Protein AF-A0A7Y2E8E2-F1 (afdb_monomer)

Organism: Eiseniibacteriota bacterium (NCBI:txid2212470)

Nearest PDB structures (foldseek):
  7zme-assembly1_6  TM=4.708E-01  e=1.015E+00  Thermochaetoides thermophila DSM 1495
  8e9g-assembly1_J  TM=5.227E-01  e=4.703E+00  Mycolicibacterium smegmatis MC2 155
  8e9i-assembly1_K  TM=4.865E-01  e=7.683E+00  Mycolicibacterium smegmatis MC2 155

Secondary structure (DSSP, 8-state):
-TTHHHHHHHHHHHHHHHHHHHH-BHHHHHHHHHHHHHHHHHHHHHTTSS---TTHHHHHHHHHHHHHHHHHHHHHHHH-SB---

Mean predicted aligned error: 5.01 Å

Solvent-accessible surface area (backbone atoms only — not comparable to full-atom values): 4395 Å² total; per-residue (Å²): 115,42,60,61,56,21,52,53,24,38,51,51,10,49,50,26,51,65,41,28,82,74,68,44,28,37,31,29,65,52,37,11,59,49,29,38,53,51,13,51,54,41,33,37,43,48,70,66,76,39,85,66,60,99,57,29,69,60,50,54,50,49,50,50,54,54,46,51,55,46,33,55,48,54,48,25,72,76,69,38,61,52,64,88,125

Sequence (85 aa):
MAFVWPLFLTWMGTACLLNLRRCGRIHCYTSGPFFLIMAIISALHGFELVDLGPSGWSWISTITIVGGIALTWVPELALGRYRST

Radius of gyration: 13.97 Å; Cα contacts (8 Å, |Δi|>4): 94; chains: 1; bounding box: 34×16×41 Å

Structure (mmCIF, N/CA/C/O backbone):
data_AF-A0A7Y2E8E2-F1
#
_entry.id   AF-A0A7Y2E8E2-F1
#
loop_
_atom_site.group_PDB
_atom_site.id
_atom_site.type_symbol
_atom_site.label_atom_id
_atom_site.label_alt_id
_atom_site.label_comp_id
_atom_site.label_asym_id
_atom_site.label_entity_id
_atom_site.label_seq_id
_atom_site.pdbx_PDB_ins_code
_atom_site.Cartn_x
_atom_site.Cartn_y
_atom_site.Cartn_z
_atom_site.occupancy
_atom_site.B_iso_or_equiv
_atom_site.auth_seq_id
_atom_site.auth_comp_id
_atom_site.auth_asym_id
_atom_site.auth_atom_id
_atom_site.pdbx_PDB_model_num
ATOM 1 N N . MET A 1 1 ? 10.704 7.391 -11.259 1.00 60.59 1 MET A N 1
ATOM 2 C CA . MET A 1 1 ? 9.601 7.135 -10.297 1.00 60.59 1 MET A CA 1
ATOM 3 C C . MET A 1 1 ? 9.955 6.110 -9.212 1.00 60.59 1 MET A C 1
ATOM 5 O O . MET A 1 1 ? 9.179 5.972 -8.275 1.00 60.59 1 MET A O 1
ATOM 9 N N . ALA A 1 2 ? 11.117 5.443 -9.290 1.00 73.69 2 ALA A N 1
ATOM 10 C CA . ALA A 1 2 ? 11.473 4.295 -8.450 1.00 73.69 2 ALA A CA 1
ATOM 11 C C . ALA A 1 2 ? 11.475 4.539 -6.930 1.00 73.69 2 ALA A C 1
ATOM 13 O O . ALA A 1 2 ? 11.223 3.606 -6.186 1.00 73.69 2 ALA A O 1
ATOM 14 N N . PHE A 1 3 ? 11.715 5.766 -6.459 1.00 81.94 3 PHE A N 1
ATOM 15 C CA . PHE A 1 3 ? 11.785 6.056 -5.016 1.00 81.94 3 PHE A CA 1
ATOM 16 C C . PHE A 1 3 ? 10.516 6.696 -4.456 1.00 81.94 3 PHE A C 1
ATOM 18 O O . PHE A 1 3 ? 10.115 6.400 -3.336 1.00 81.94 3 PHE A O 1
ATOM 25 N N . VAL A 1 4 ? 9.866 7.556 -5.244 1.00 87.69 4 VAL A N 1
ATOM 26 C CA . VAL A 1 4 ? 8.713 8.355 -4.805 1.00 87.69 4 VAL A CA 1
ATOM 27 C C . VAL A 1 4 ? 7.565 7.444 -4.375 1.00 87.69 4 VAL A C 1
ATOM 29 O O . VAL A 1 4 ? 7.096 7.535 -3.244 1.00 87.69 4 VAL A O 1
ATOM 32 N N . TRP A 1 5 ? 7.154 6.527 -5.250 1.00 87.00 5 TRP A N 1
ATOM 33 C CA . TRP A 1 5 ? 6.040 5.620 -4.982 1.00 87.00 5 TRP A CA 1
ATOM 34 C C . TRP A 1 5 ? 6.295 4.710 -3.770 1.00 87.00 5 TRP A C 1
ATOM 36 O O . TRP A 1 5 ? 5.480 4.736 -2.845 1.00 87.00 5 TRP A O 1
ATOM 46 N N . PRO A 1 6 ? 7.423 3.977 -3.684 1.00 90.88 6 PRO A N 1
ATOM 47 C CA . PRO A 1 6 ? 7.697 3.137 -2.523 1.00 90.88 6 PRO A CA 1
ATOM 48 C C . PRO A 1 6 ? 7.794 3.919 -1.217 1.00 90.88 6 PRO A C 1
ATOM 50 O O . PRO A 1 6 ? 7.264 3.457 -0.210 1.00 90.88 6 PRO A O 1
ATOM 53 N N . LEU A 1 7 ? 8.412 5.106 -1.209 1.00 93.50 7 LEU A N 1
ATOM 54 C CA . LEU A 1 7 ? 8.527 5.923 0.002 1.00 93.50 7 LEU A CA 1
ATOM 55 C C . LEU A 1 7 ? 7.159 6.384 0.507 1.00 93.50 7 LEU A C 1
ATOM 57 O O . LEU A 1 7 ? 6.852 6.195 1.685 1.00 93.50 7 LEU A O 1
ATOM 61 N N . PHE A 1 8 ? 6.318 6.938 -0.372 1.00 93.31 8 PHE A N 1
ATOM 62 C CA . PHE A 1 8 ? 4.978 7.390 0.010 1.00 93.31 8 PHE A CA 1
ATOM 63 C C . PHE A 1 8 ? 4.104 6.234 0.496 1.00 93.31 8 PHE A C 1
ATOM 65 O O . PHE A 1 8 ? 3.456 6.350 1.535 1.00 93.31 8 PHE A O 1
ATOM 72 N N . LEU A 1 9 ? 4.126 5.100 -0.205 1.00 92.94 9 LEU A N 1
ATOM 73 C CA . LEU A 1 9 ? 3.346 3.925 0.177 1.00 92.94 9 LEU A CA 1
ATOM 74 C C . LEU A 1 9 ? 3.832 3.301 1.483 1.00 92.94 9 LEU A C 1
ATOM 76 O O . LEU A 1 9 ? 3.018 2.914 2.321 1.00 92.94 9 LEU A O 1
ATOM 80 N N . THR A 1 10 ? 5.147 3.278 1.702 1.00 94.75 10 THR A N 1
ATOM 81 C CA . THR A 1 10 ? 5.727 2.822 2.969 1.00 94.75 10 THR A CA 1
ATOM 82 C C . THR A 1 10 ? 5.319 3.738 4.112 1.00 94.75 10 THR A C 1
ATOM 84 O O . THR A 1 10 ? 4.905 3.255 5.166 1.00 94.75 10 THR A O 1
ATOM 87 N N . TRP A 1 11 ? 5.377 5.056 3.907 1.00 94.31 11 TRP A N 1
ATOM 88 C CA . TRP A 1 11 ? 4.952 6.035 4.902 1.00 94.31 11 TRP A CA 1
ATOM 89 C C . TRP A 1 11 ? 3.468 5.884 5.250 1.00 94.31 11 TRP A C 1
ATOM 91 O O . TRP A 1 11 ? 3.126 5.744 6.423 1.00 94.31 11 TRP A O 1
ATOM 101 N N . MET A 1 12 ? 2.590 5.839 4.242 1.00 93.38 12 MET A N 1
ATOM 102 C CA . MET A 1 12 ? 1.147 5.667 4.438 1.00 93.38 12 MET A CA 1
ATOM 103 C C . MET A 1 12 ? 0.821 4.340 5.130 1.00 93.38 12 MET A C 1
ATOM 105 O O . MET A 1 12 ? 0.108 4.333 6.132 1.00 93.38 12 MET A O 1
ATOM 109 N N . GLY A 1 13 ? 1.383 3.226 4.650 1.00 92.00 13 GLY A N 1
ATOM 110 C CA . GLY A 1 13 ? 1.168 1.904 5.238 1.00 92.00 13 GLY A CA 1
ATOM 111 C C . GLY A 1 13 ? 1.635 1.827 6.692 1.00 92.00 13 GLY A C 1
ATOM 112 O O . GLY A 1 13 ? 0.899 1.356 7.562 1.00 92.00 13 GLY A O 1
ATOM 113 N N . THR A 1 14 ? 2.818 2.374 6.985 1.00 92.75 14 THR A N 1
ATOM 114 C CA . THR A 1 14 ? 3.367 2.428 8.348 1.00 92.75 14 THR A CA 1
ATOM 115 C C . THR A 1 14 ? 2.512 3.307 9.256 1.00 92.75 14 THR A C 1
ATOM 117 O O . THR A 1 14 ? 2.190 2.900 10.371 1.00 92.75 14 THR A O 1
ATOM 120 N N . ALA A 1 15 ? 2.076 4.479 8.787 1.00 91.50 15 ALA A N 1
ATOM 121 C CA . ALA A 1 15 ? 1.193 5.358 9.547 1.00 91.50 15 ALA A CA 1
ATOM 122 C C . ALA A 1 15 ? -0.141 4.670 9.884 1.00 91.50 15 ALA A C 1
ATOM 124 O O . ALA A 1 15 ? -0.584 4.728 11.032 1.00 91.50 15 ALA A O 1
ATOM 125 N N . CYS A 1 16 ? -0.747 3.954 8.929 1.00 90.38 16 CYS A N 1
ATOM 126 C CA . CYS A 1 16 ? -1.961 3.170 9.163 1.00 90.38 16 CYS A CA 1
ATOM 127 C C . CYS A 1 16 ? -1.745 2.067 10.210 1.00 90.38 16 CYS A C 1
ATOM 129 O O . CYS A 1 16 ? -2.569 1.924 11.112 1.00 90.38 16 CYS A O 1
ATOM 131 N N . LEU A 1 17 ? -0.632 1.329 10.149 1.00 88.62 17 LEU A N 1
ATOM 132 C CA . LEU A 1 17 ? -0.321 0.271 11.119 1.00 88.62 17 LEU A CA 1
ATOM 133 C C . LEU A 1 17 ? -0.003 0.807 12.519 1.00 88.62 17 LEU A C 1
ATOM 135 O O . LEU A 1 17 ? -0.434 0.227 13.515 1.00 88.62 17 LEU A O 1
ATOM 139 N N . LEU A 1 18 ? 0.720 1.924 12.624 1.00 90.56 18 LEU A N 1
ATOM 140 C CA . LEU A 1 18 ? 0.981 2.574 13.910 1.00 90.56 18 LEU A CA 1
ATOM 141 C C . LEU A 1 18 ? -0.313 3.121 14.519 1.00 90.56 18 LEU A C 1
ATOM 143 O O . LEU A 1 18 ? -0.533 3.010 15.728 1.00 90.56 18 LEU A O 1
ATOM 147 N N . ASN A 1 19 ? -1.191 3.676 13.681 1.00 89.31 19 ASN A N 1
ATOM 148 C CA . ASN A 1 19 ? -2.464 4.224 14.123 1.00 89.31 19 ASN A CA 1
ATOM 149 C C . ASN A 1 19 ? -3.524 3.148 14.395 1.00 89.31 19 ASN A C 1
ATOM 151 O O . ASN A 1 19 ? -4.459 3.403 15.150 1.00 89.31 19 ASN A O 1
ATOM 155 N N . LEU A 1 20 ? -3.366 1.932 13.865 1.00 85.12 20 LEU A N 1
ATOM 156 C CA . LEU A 1 20 ? -4.261 0.802 14.125 1.00 85.12 20 LEU A CA 1
ATOM 157 C C . LEU A 1 20 ? -4.461 0.565 15.629 1.00 85.12 20 LEU A C 1
ATOM 159 O O . LEU A 1 20 ? -5.585 0.335 16.064 1.00 85.12 20 LEU A O 1
ATOM 163 N N . ARG A 1 21 ? -3.394 0.698 16.431 1.00 79.69 21 ARG A N 1
ATOM 164 C CA . ARG A 1 21 ? -3.445 0.538 17.897 1.00 79.69 21 ARG A CA 1
ATOM 165 C C . ARG A 1 21 ? -4.222 1.646 18.616 1.00 79.69 21 ARG A C 1
ATOM 167 O O . ARG A 1 21 ? -4.644 1.435 19.745 1.00 79.69 21 ARG A O 1
ATOM 174 N N . ARG A 1 22 ? -4.389 2.816 17.991 1.00 83.44 22 ARG A N 1
ATOM 175 C CA . ARG A 1 22 ? -5.135 3.956 18.552 1.00 83.44 22 ARG A CA 1
ATOM 176 C C . ARG A 1 22 ? -6.567 4.023 18.033 1.00 83.44 22 ARG A C 1
ATOM 178 O O . ARG A 1 22 ? -7.481 4.259 18.810 1.00 83.44 22 ARG A O 1
ATOM 185 N N . CYS A 1 23 ? -6.768 3.822 16.730 1.00 85.25 23 CYS A N 1
ATOM 186 C CA . CYS A 1 23 ? -8.086 3.918 16.108 1.00 85.25 23 CYS A CA 1
ATOM 187 C C . CYS A 1 23 ? -8.911 2.634 16.227 1.00 85.25 23 CYS A C 1
ATOM 189 O O . CYS A 1 23 ? -10.133 2.733 16.246 1.00 85.25 23 CYS A O 1
ATOM 191 N N . GLY A 1 24 ? -8.291 1.446 16.228 1.00 82.25 24 GLY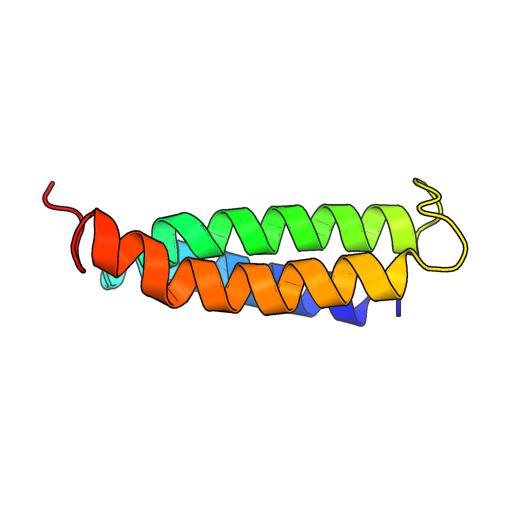 A N 1
ATOM 192 C CA . GLY A 1 24 ? -9.008 0.158 16.247 1.00 82.25 24 GLY A CA 1
ATOM 193 C C . GLY A 1 24 ? -9.930 -0.083 15.041 1.00 82.25 24 GLY A C 1
ATOM 194 O O . GLY A 1 24 ? -10.744 -1.009 15.040 1.00 82.25 24 GLY A O 1
ATOM 195 N N . ARG A 1 25 ? -9.840 0.766 14.013 1.00 86.94 25 ARG A N 1
ATOM 196 C CA . ARG A 1 25 ? -10.714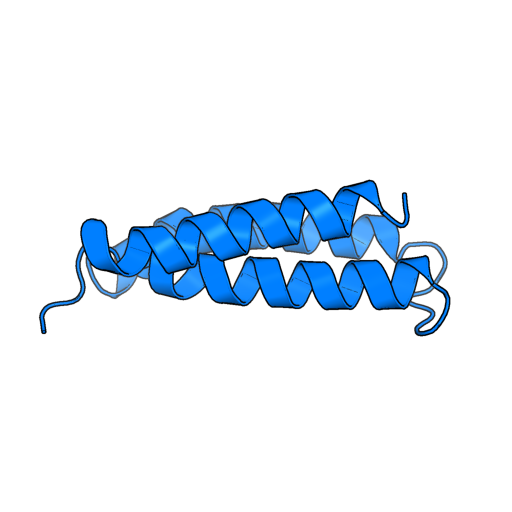 0.721 12.845 1.00 86.94 25 ARG A CA 1
ATOM 197 C C . ARG A 1 25 ? -10.225 -0.294 11.823 1.00 86.94 25 ARG A C 1
ATOM 199 O O . ARG A 1 25 ? -9.021 -0.444 11.599 1.00 86.94 25 ARG A O 1
ATOM 206 N N . ILE A 1 26 ? -11.173 -0.927 11.139 1.00 87.12 26 ILE A N 1
ATOM 207 C CA . ILE A 1 26 ? -10.879 -1.982 10.163 1.00 87.12 26 ILE A CA 1
ATOM 208 C C . ILE A 1 26 ? -10.129 -1.426 8.946 1.00 87.12 26 ILE A C 1
ATOM 210 O O . ILE A 1 26 ? -9.218 -2.091 8.459 1.00 87.12 26 ILE A O 1
ATOM 214 N N . HIS A 1 27 ? -10.394 -0.181 8.525 1.00 85.50 27 HIS A N 1
ATOM 215 C CA . HIS A 1 27 ? -9.665 0.443 7.413 1.00 85.50 27 HIS A CA 1
ATOM 216 C C . HIS A 1 27 ? -8.140 0.465 7.623 1.00 85.50 27 HIS A C 1
ATOM 218 O O . HIS A 1 27 ? -7.396 0.181 6.693 1.00 85.50 27 HIS A O 1
ATOM 224 N N . CYS A 1 28 ? -7.638 0.733 8.837 1.00 86.19 28 CYS A N 1
ATOM 225 C CA . CYS A 1 28 ? -6.205 0.734 9.142 1.00 86.19 28 CYS A CA 1
ATOM 226 C C . CYS A 1 28 ? -5.628 -0.685 9.116 1.00 86.19 28 CYS A C 1
ATOM 228 O O . CYS A 1 28 ? -4.452 -0.857 8.803 1.00 86.19 28 CYS A O 1
ATOM 230 N N . TYR A 1 29 ? -6.450 -1.691 9.429 1.00 86.38 29 TYR A N 1
ATOM 231 C CA . TYR A 1 29 ? -6.056 -3.097 9.418 1.00 86.38 29 TYR A CA 1
ATOM 232 C C . TYR A 1 29 ? -5.886 -3.632 7.993 1.00 86.38 29 TYR A C 1
ATOM 234 O O . TYR A 1 29 ? -5.007 -4.450 7.747 1.00 86.38 29 TYR A O 1
ATOM 242 N N . THR A 1 30 ? -6.709 -3.167 7.053 1.00 87.56 30 THR A N 1
ATOM 243 C CA . THR A 1 30 ? -6.695 -3.621 5.657 1.00 87.56 30 THR A CA 1
ATOM 244 C C . THR A 1 30 ? -5.789 -2.768 4.770 1.00 87.56 30 THR A C 1
ATOM 246 O O 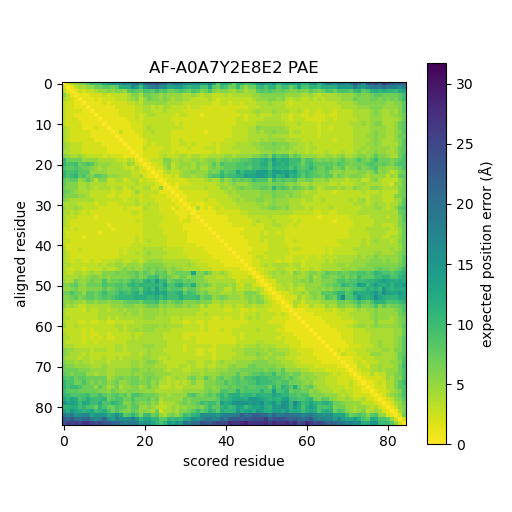. THR A 1 30 ? -4.981 -3.308 4.017 1.00 87.56 30 THR A O 1
ATOM 249 N N . SER A 1 31 ? -5.880 -1.439 4.872 1.00 90.38 31 SER A N 1
ATOM 250 C CA . SER A 1 31 ? -5.100 -0.515 4.036 1.00 90.38 31 SER A CA 1
ATOM 251 C C . SER A 1 31 ? -3.609 -0.513 4.377 1.00 90.38 31 SER A C 1
ATOM 253 O O . SER A 1 31 ? -2.784 -0.411 3.472 1.00 90.38 31 SER A O 1
ATOM 255 N N . GLY A 1 32 ? -3.243 -0.683 5.654 1.00 89.44 32 GLY A N 1
ATOM 256 C CA . GLY A 1 32 ? -1.847 -0.682 6.100 1.00 89.44 32 GLY A CA 1
ATOM 257 C C . GLY A 1 32 ? -0.995 -1.746 5.394 1.00 89.44 32 GLY A C 1
ATOM 258 O O . GLY A 1 32 ? -0.043 -1.390 4.695 1.00 89.44 32 GLY A O 1
ATOM 259 N N . PRO A 1 33 ? -1.351 -3.041 5.504 1.00 92.06 33 PRO A N 1
ATOM 260 C CA . PRO A 1 33 ? -0.671 -4.113 4.779 1.00 92.06 33 PRO A CA 1
ATOM 261 C C . PRO A 1 33 ? -0.730 -3.940 3.257 1.00 92.06 33 PRO A C 1
ATOM 263 O O . PRO A 1 33 ? 0.269 -4.171 2.582 1.00 92.06 33 PRO A O 1
ATOM 266 N N . PHE A 1 34 ? -1.866 -3.488 2.714 1.00 93.25 34 PHE A N 1
ATOM 267 C CA . PHE A 1 34 ? -2.022 -3.263 1.275 1.00 93.25 34 PHE A CA 1
ATOM 268 C C . PHE A 1 34 ? -1.019 -2.238 0.727 1.00 93.25 34 PHE A C 1
ATOM 270 O O . PHE A 1 34 ? -0.340 -2.514 -0.263 1.00 93.25 34 PHE A O 1
ATOM 277 N N . PHE A 1 35 ? -0.872 -1.082 1.383 1.00 93.25 35 PHE A N 1
ATOM 278 C CA . PHE A 1 35 ? 0.080 -0.061 0.946 1.00 93.25 35 PHE A CA 1
ATOM 279 C C . PHE A 1 35 ? 1.531 -0.537 1.055 1.00 93.25 35 PHE A C 1
ATOM 281 O O . PHE A 1 35 ? 2.323 -0.246 0.164 1.00 93.25 35 PHE A O 1
ATOM 288 N N . LEU A 1 36 ? 1.883 -1.329 2.074 1.00 93.69 36 LEU A N 1
ATOM 289 C CA . LEU A 1 36 ? 3.230 -1.904 2.177 1.00 93.69 36 LEU A CA 1
ATOM 290 C C . LEU A 1 36 ? 3.522 -2.920 1.069 1.00 93.69 36 LEU A C 1
ATOM 292 O O . LEU A 1 36 ? 4.613 -2.906 0.504 1.00 93.69 36 LEU A O 1
ATOM 296 N N . ILE A 1 37 ? 2.551 -3.763 0.707 1.00 94.62 37 ILE A N 1
ATOM 297 C CA . ILE A 1 37 ? 2.696 -4.689 -0.425 1.00 94.62 37 ILE A CA 1
ATOM 298 C C . ILE A 1 37 ? 2.905 -3.903 -1.724 1.00 94.62 37 ILE A C 1
ATOM 300 O O . ILE A 1 37 ? 3.830 -4.199 -2.480 1.00 94.62 37 ILE A O 1
ATOM 304 N N . MET A 1 38 ? 2.109 -2.855 -1.960 1.00 92.81 38 MET A N 1
ATOM 305 C CA . MET A 1 38 ? 2.282 -1.995 -3.135 1.00 92.81 38 MET A CA 1
ATOM 306 C C . MET A 1 38 ? 3.622 -1.255 -3.135 1.00 92.81 38 MET A C 1
ATOM 308 O O . MET A 1 38 ? 4.211 -1.068 -4.199 1.00 92.81 38 MET A O 1
ATOM 312 N N . ALA A 1 39 ? 4.143 -0.880 -1.963 1.00 93.38 39 ALA A N 1
ATOM 313 C CA . ALA A 1 39 ? 5.467 -0.280 -1.844 1.00 93.38 39 ALA A CA 1
ATOM 314 C C . ALA A 1 39 ? 6.561 -1.246 -2.317 1.00 93.38 39 ALA A C 1
ATOM 316 O O . ALA A 1 39 ? 7.437 -0.849 -3.085 1.00 93.38 39 ALA A O 1
ATOM 317 N N . ILE A 1 40 ? 6.476 -2.519 -1.913 1.00 93.50 40 ILE A N 1
ATOM 318 C CA . ILE A 1 40 ? 7.411 -3.571 -2.335 1.00 93.50 40 ILE A CA 1
ATOM 319 C C . ILE A 1 40 ? 7.311 -3.796 -3.845 1.00 93.50 40 ILE A C 1
ATOM 321 O O . ILE A 1 40 ? 8.332 -3.770 -4.526 1.00 93.50 40 ILE A O 1
ATOM 325 N N . ILE A 1 41 ? 6.100 -3.958 -4.388 1.00 91.88 41 ILE A N 1
ATOM 326 C CA . ILE A 1 41 ? 5.888 -4.164 -5.832 1.00 91.88 41 ILE A CA 1
ATOM 327 C C . ILE A 1 41 ? 6.451 -2.984 -6.632 1.00 91.88 41 ILE A C 1
ATOM 329 O O . ILE A 1 41 ? 7.170 -3.177 -7.612 1.00 91.88 41 ILE A O 1
ATOM 333 N N . SER A 1 42 ? 6.178 -1.756 -6.188 1.00 91.50 42 SER A N 1
ATOM 334 C CA . SER A 1 42 ? 6.695 -0.557 -6.839 1.00 91.50 42 SER A CA 1
ATOM 335 C C . SER A 1 42 ? 8.217 -0.439 -6.740 1.00 91.50 42 SER A C 1
ATOM 337 O O . SER A 1 42 ? 8.823 0.102 -7.664 1.00 91.50 42 SER A O 1
ATOM 339 N N . ALA A 1 43 ? 8.836 -0.908 -5.653 1.00 91.25 43 ALA A N 1
ATOM 340 C CA . ALA A 1 43 ? 10.288 -0.922 -5.512 1.00 91.25 43 ALA A CA 1
ATOM 341 C C . ALA A 1 43 ? 10.907 -1.967 -6.446 1.00 91.25 43 ALA A C 1
ATOM 343 O O . ALA A 1 43 ? 11.809 -1.638 -7.206 1.00 91.25 43 ALA A O 1
ATOM 344 N N . LEU A 1 44 ? 10.377 -3.194 -6.459 1.00 91.56 44 LEU A N 1
ATOM 345 C CA . LEU A 1 44 ? 10.847 -4.269 -7.338 1.00 91.56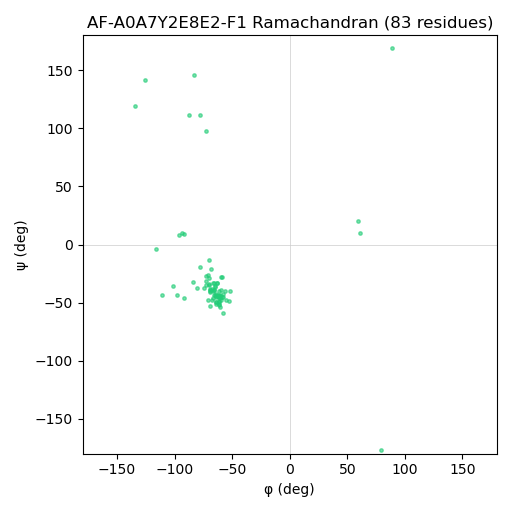 44 LEU A CA 1
ATOM 346 C C . LEU A 1 44 ? 10.762 -3.880 -8.817 1.00 91.56 44 LEU A C 1
ATOM 348 O O . LEU A 1 44 ? 11.714 -4.108 -9.559 1.00 91.56 44 LEU A O 1
ATOM 352 N N . HIS A 1 45 ? 9.663 -3.246 -9.232 1.00 89.38 45 HIS A N 1
ATOM 353 C CA . HIS A 1 45 ? 9.532 -2.739 -10.596 1.00 89.38 45 HIS A CA 1
ATOM 354 C C . HIS A 1 45 ? 10.459 -1.544 -10.866 1.00 89.38 45 HIS A C 1
ATOM 356 O O . HIS A 1 45 ? 11.044 -1.442 -11.938 1.00 89.38 45 HIS A O 1
ATOM 362 N N . GLY A 1 46 ? 10.639 -0.650 -9.887 1.00 87.62 46 GLY A N 1
ATOM 363 C CA . GLY A 1 46 ? 11.515 0.515 -10.017 1.00 87.62 46 GLY A CA 1
ATOM 364 C C . GLY A 1 46 ? 13.012 0.207 -10.040 1.00 87.62 46 GLY A C 1
ATOM 365 O O . GLY A 1 46 ? 13.759 0.980 -10.630 1.00 87.62 46 GLY A O 1
ATOM 366 N N . PHE A 1 47 ? 13.436 -0.900 -9.431 1.00 89.06 47 PHE A N 1
ATOM 367 C CA . PHE A 1 47 ? 14.806 -1.416 -9.501 1.00 89.06 47 PHE A CA 1
ATOM 368 C C . PHE A 1 47 ? 15.006 -2.423 -10.643 1.00 89.06 47 PHE A C 1
ATOM 370 O O . PHE A 1 47 ? 16.049 -3.066 -10.693 1.00 89.06 47 PHE A O 1
ATOM 377 N N . GLU A 1 48 ? 14.018 -2.583 -11.530 1.00 86.88 48 GLU A N 1
ATOM 378 C CA . GLU A 1 48 ? 14.066 -3.510 -12.672 1.00 86.88 48 GLU A CA 1
ATOM 379 C C . GLU A 1 48 ? 14.275 -4.986 -12.266 1.00 86.88 48 GLU A C 1
ATOM 381 O O . GLU A 1 48 ? 14.640 -5.824 -13.085 1.00 86.88 48 GLU A O 1
ATOM 386 N N . LEU A 1 49 ? 13.984 -5.338 -11.005 1.00 87.69 49 LEU A N 1
ATOM 387 C CA . LEU A 1 49 ? 13.977 -6.729 -10.533 1.00 87.69 49 LEU A CA 1
ATOM 388 C C . LEU A 1 49 ? 12.769 -7.502 -11.077 1.00 87.69 49 LEU A C 1
ATOM 390 O O . LEU A 1 49 ? 12.816 -8.726 -11.183 1.00 87.69 49 LEU A O 1
ATOM 394 N N . VAL A 1 50 ? 11.675 -6.797 -11.381 1.00 87.94 50 VAL A N 1
ATOM 395 C CA . VAL A 1 50 ? 10.457 -7.361 -11.971 1.00 87.94 50 VAL A CA 1
ATOM 396 C C . VAL A 1 50 ? 9.993 -6.470 -13.115 1.00 87.94 50 VAL A C 1
ATOM 398 O O . VAL A 1 50 ? 9.628 -5.309 -12.907 1.00 87.94 50 VAL A O 1
ATOM 401 N N . ASP A 1 51 ? 9.944 -7.031 -14.318 1.00 86.31 51 ASP A N 1
ATOM 402 C CA . ASP A 1 51 ? 9.365 -6.352 -15.470 1.00 86.31 51 ASP A CA 1
ATOM 403 C C . ASP A 1 51 ? 7.852 -6.619 -15.538 1.00 86.31 51 ASP A C 1
ATOM 405 O O . ASP A 1 51 ? 7.400 -7.740 -15.762 1.00 86.31 51 ASP A O 1
ATOM 409 N N . LEU A 1 52 ? 7.062 -5.5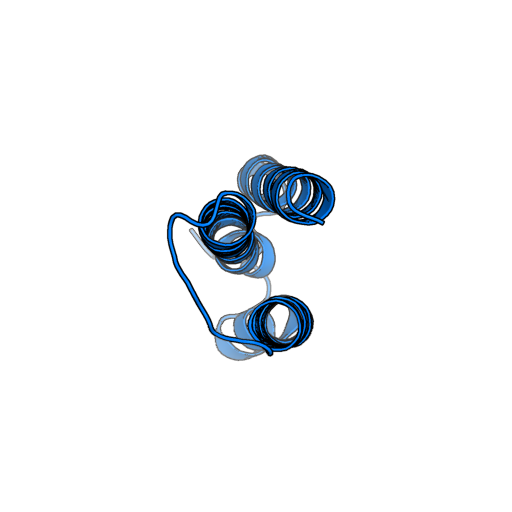69 -15.304 1.00 83.38 52 LEU A N 1
ATOM 410 C CA . LEU A 1 52 ? 5.599 -5.574 -15.435 1.00 83.38 52 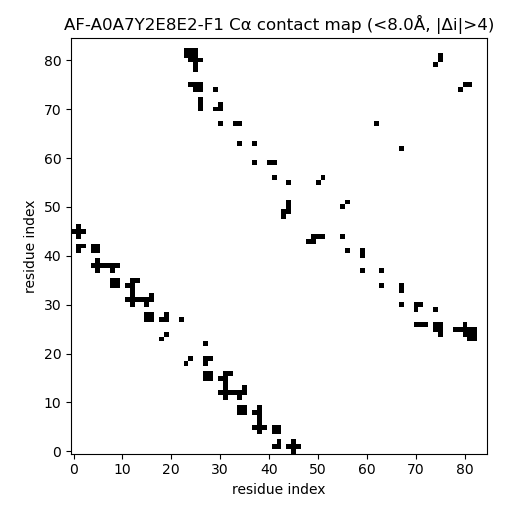LEU A CA 1
ATOM 411 C C . LEU A 1 52 ? 5.151 -5.095 -16.830 1.00 83.38 52 LEU A C 1
ATOM 413 O O . LEU A 1 52 ? 3.965 -4.844 -17.059 1.00 83.38 52 LEU A O 1
ATOM 417 N N . GLY A 1 53 ? 6.100 -4.948 -17.755 1.00 87.06 53 GLY A N 1
ATOM 418 C CA . GLY A 1 53 ? 5.899 -4.474 -19.110 1.00 87.06 53 GLY A CA 1
ATOM 419 C C . GLY A 1 53 ? 5.767 -2.949 -19.222 1.00 87.06 53 GLY A C 1
ATOM 420 O O . GLY A 1 53 ? 5.826 -2.217 -18.227 1.00 87.06 53 GLY A O 1
ATOM 421 N N . PRO A 1 54 ? 5.507 -2.443 -20.444 1.00 83.69 54 PRO A N 1
ATOM 422 C CA . PRO A 1 54 ? 5.480 -1.006 -20.748 1.00 83.69 54 PRO A CA 1
ATOM 423 C C . PRO A 1 54 ? 4.440 -0.218 -19.940 1.00 83.69 54 PRO A C 1
ATOM 425 O O . PRO A 1 54 ? 4.602 0.972 -19.682 1.00 83.69 54 PRO A O 1
ATOM 428 N N . SER A 1 55 ? 3.358 -0.885 -19.530 1.00 88.50 55 SER A N 1
ATOM 429 C CA . SER A 1 55 ? 2.265 -0.312 -18.741 1.00 88.50 55 SER A CA 1
ATOM 430 C C . SER A 1 55 ? 2.385 -0.563 -17.232 1.00 88.50 55 SER A C 1
ATOM 432 O O . SER A 1 55 ? 1.441 -0.260 -16.502 1.00 88.50 55 SER A O 1
ATOM 434 N N . GLY A 1 56 ? 3.506 -1.106 -16.740 1.00 86.44 56 GLY A N 1
ATOM 435 C CA . GLY A 1 56 ? 3.681 -1.507 -15.338 1.00 86.44 56 GLY A CA 1
ATOM 436 C C . GLY A 1 56 ? 3.357 -0.395 -14.337 1.00 86.44 56 GLY A C 1
ATOM 437 O O . GLY A 1 56 ? 2.529 -0.573 -13.445 1.00 86.44 56 GLY A O 1
ATOM 438 N N . TRP A 1 57 ? 3.904 0.804 -14.551 1.00 88.62 57 TRP A N 1
ATOM 439 C CA . TRP A 1 57 ? 3.615 1.980 -13.720 1.00 88.62 57 TRP A CA 1
ATOM 440 C C . TRP A 1 57 ? 2.144 2.434 -13.766 1.00 88.62 57 TRP A C 1
ATOM 442 O O . TRP A 1 57 ? 1.614 2.895 -12.752 1.00 88.62 57 TRP A O 1
ATOM 452 N N . SER A 1 58 ? 1.457 2.282 -14.905 1.00 91.25 58 SER A N 1
ATOM 453 C CA . SER A 1 58 ? 0.018 2.590 -15.013 1.00 91.25 58 SER A CA 1
ATOM 454 C C . SER A 1 58 ? -0.833 1.594 -14.229 1.00 91.25 58 SER A C 1
ATOM 456 O O . SER A 1 58 ? -1.772 1.990 -13.541 1.00 91.25 58 SER A O 1
ATOM 458 N N . TRP A 1 59 ? -0.481 0.309 -14.268 1.00 90.94 59 TRP A N 1
ATOM 459 C CA . TRP A 1 59 ? -1.159 -0.710 -13.472 1.00 90.94 59 TRP A CA 1
ATOM 460 C C . TRP A 1 59 ? -0.909 -0.530 -11.978 1.00 90.94 59 TRP A C 1
ATOM 462 O O . TRP A 1 59 ? -1.870 -0.494 -11.214 1.00 90.94 59 TRP A O 1
ATOM 472 N N . ILE A 1 60 ? 0.348 -0.338 -11.558 1.00 91.00 60 ILE A N 1
ATOM 473 C CA . ILE A 1 60 ? 0.693 -0.099 -10.147 1.00 91.00 60 ILE A CA 1
ATOM 474 C C . ILE A 1 60 ? -0.102 1.089 -9.608 1.00 91.00 60 ILE A C 1
ATOM 476 O O . ILE A 1 60 ? -0.720 0.991 -8.546 1.00 91.00 60 ILE A O 1
ATOM 480 N N . SER A 1 61 ? -0.129 2.198 -10.347 1.00 89.75 61 SER A N 1
ATOM 481 C CA . SER A 1 61 ? -0.838 3.397 -9.908 1.00 89.75 61 SER A CA 1
ATOM 482 C C . SER A 1 61 ? -2.349 3.200 -9.851 1.00 89.75 61 SER A C 1
ATOM 484 O O . SER A 1 61 ? -2.964 3.521 -8.834 1.00 89.75 61 SER A O 1
ATOM 486 N N . THR A 1 62 ? -2.939 2.598 -10.884 1.00 93.25 62 THR A N 1
ATOM 487 C CA . THR A 1 62 ? -4.382 2.334 -10.939 1.00 93.25 62 THR A CA 1
ATOM 488 C C . THR A 1 62 ? -4.820 1.411 -9.806 1.00 93.25 62 THR A C 1
ATOM 490 O O . THR A 1 62 ? -5.747 1.744 -9.069 1.00 93.25 62 THR A O 1
ATOM 493 N N . ILE A 1 63 ? -4.131 0.283 -9.609 1.00 93.25 63 ILE A N 1
ATOM 494 C CA . ILE A 1 63 ? -4.490 -0.687 -8.569 1.00 93.25 63 ILE A CA 1
ATOM 495 C C . ILE A 1 63 ? -4.291 -0.072 -7.183 1.00 93.25 63 ILE A C 1
ATOM 497 O O . ILE A 1 63 ? -5.127 -0.266 -6.305 1.00 93.25 63 ILE A O 1
ATOM 501 N N . THR A 1 64 ? -3.232 0.711 -6.978 1.00 93.00 64 THR A N 1
ATOM 502 C CA . THR A 1 64 ? -2.989 1.352 -5.682 1.00 93.00 64 THR A CA 1
ATOM 503 C C . THR A 1 64 ? -4.054 2.392 -5.343 1.00 93.00 64 THR A C 1
ATOM 505 O O . THR A 1 64 ? -4.537 2.415 -4.212 1.00 93.00 64 THR A O 1
ATOM 508 N N . ILE A 1 65 ? -4.453 3.232 -6.303 1.00 92.31 65 ILE A N 1
ATOM 509 C CA . ILE A 1 65 ? -5.473 4.266 -6.083 1.00 92.31 65 ILE A CA 1
ATOM 510 C C . ILE A 1 65 ? -6.846 3.620 -5.882 1.00 92.31 65 ILE A C 1
ATOM 512 O O . ILE A 1 65 ? -7.499 3.864 -4.868 1.00 92.31 65 ILE A O 1
ATOM 516 N N . VAL A 1 66 ? -7.272 2.761 -6.813 1.00 94.06 66 VAL A N 1
ATOM 517 C CA . VAL A 1 66 ? -8.588 2.106 -6.752 1.00 94.06 66 VAL A CA 1
ATOM 518 C C . VAL A 1 66 ? -8.676 1.194 -5.530 1.00 94.06 66 VAL A C 1
ATOM 520 O O . VAL A 1 66 ? -9.652 1.258 -4.785 1.00 94.06 66 VAL A O 1
ATOM 523 N N . GLY A 1 67 ? -7.638 0.396 -5.277 1.00 91.06 67 GLY A N 1
ATOM 524 C CA . GLY A 1 67 ? -7.553 -0.482 -4.115 1.00 91.06 67 GLY A CA 1
ATOM 525 C C . GLY A 1 67 ? -7.512 0.291 -2.799 1.00 91.06 67 GLY A C 1
ATOM 526 O O . GLY A 1 67 ? -8.241 -0.054 -1.875 1.00 91.06 67 GLY A O 1
ATOM 527 N N . GLY A 1 68 ? -6.746 1.383 -2.715 1.00 89.81 68 GLY A N 1
ATOM 528 C CA . GLY A 1 68 ? -6.696 2.233 -1.522 1.00 89.81 68 GLY A CA 1
ATOM 529 C C . GLY A 1 68 ? -8.051 2.869 -1.191 1.00 89.81 68 GLY A C 1
ATOM 530 O O . GLY A 1 68 ? -8.484 2.845 -0.035 1.00 89.81 68 GLY A O 1
ATOM 531 N N . ILE A 1 69 ? -8.763 3.372 -2.205 1.00 89.38 69 ILE A N 1
ATOM 532 C CA . ILE A 1 69 ? -10.119 3.915 -2.042 1.00 89.38 69 ILE A CA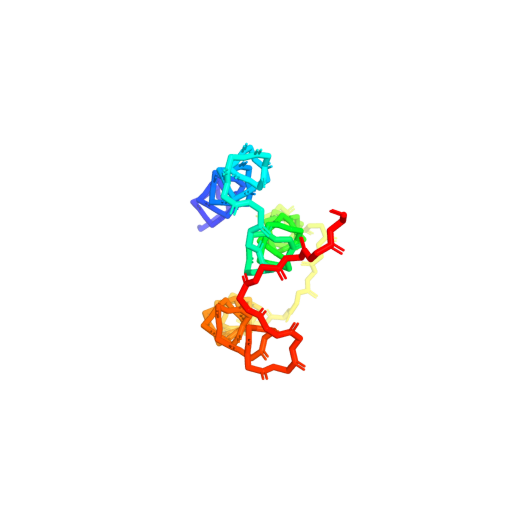 1
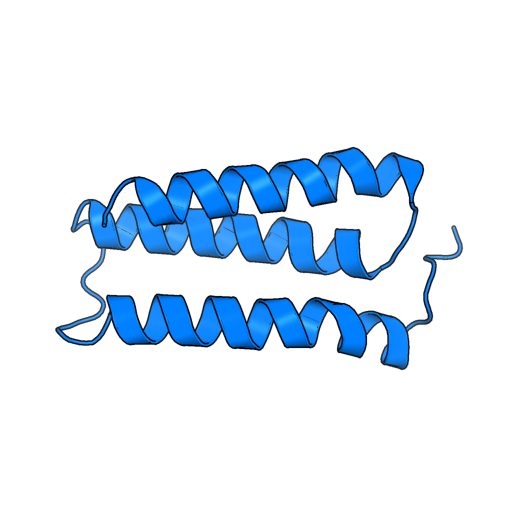ATOM 533 C C . ILE A 1 69 ? -11.076 2.805 -1.605 1.00 89.38 69 ILE A C 1
ATOM 535 O O . ILE A 1 69 ? -11.765 2.953 -0.596 1.00 89.38 69 ILE A O 1
ATOM 539 N N . ALA A 1 70 ? -11.090 1.672 -2.308 1.00 90.62 70 ALA A N 1
ATOM 540 C CA . ALA A 1 70 ? -11.973 0.556 -1.988 1.00 90.62 70 ALA A CA 1
ATOM 541 C C . ALA A 1 70 ? -11.753 0.052 -0.552 1.00 90.62 70 ALA A C 1
ATOM 543 O O . ALA A 1 70 ? -12.711 -0.104 0.202 1.00 90.62 70 ALA A O 1
ATOM 544 N N . LEU A 1 71 ? -10.498 -0.116 -0.130 1.00 88.31 71 LEU A N 1
ATOM 545 C CA . LEU A 1 71 ? -10.146 -0.593 1.210 1.00 88.31 71 LEU A CA 1
ATOM 546 C C . LEU A 1 71 ? -10.436 0.412 2.330 1.00 88.31 71 LEU A C 1
ATOM 548 O O . LEU A 1 71 ? -10.450 0.019 3.496 1.00 88.31 71 LEU A O 1
ATOM 552 N N . THR A 1 72 ? -10.701 1.677 1.999 1.00 83.31 72 THR A N 1
ATOM 553 C CA . THR A 1 72 ? -11.138 2.673 2.984 1.00 83.31 72 THR A CA 1
ATOM 554 C C . THR A 1 72 ? -12.599 2.456 3.385 1.00 83.31 72 THR A C 1
ATOM 556 O O . THR A 1 72 ? -12.931 2.607 4.555 1.00 83.31 72 THR A O 1
ATOM 559 N N . TRP A 1 73 ? -13.463 2.057 2.444 1.00 84.88 73 TRP A N 1
ATOM 560 C CA . TRP A 1 73 ? -14.917 2.005 2.660 1.00 84.88 73 TRP A CA 1
ATOM 561 C C . TRP A 1 73 ? -15.479 0.584 2.701 1.00 84.88 73 TRP A C 1
ATOM 563 O O . TRP A 1 73 ? -16.286 0.266 3.569 1.00 84.88 73 TRP A O 1
ATOM 573 N N . VAL A 1 74 ? -15.054 -0.293 1.787 1.00 86.44 74 VAL A N 1
ATOM 574 C CA . VAL A 1 74 ? -15.615 -1.647 1.631 1.00 86.44 74 VAL A CA 1
ATOM 575 C C . VAL A 1 74 ? -15.454 -2.495 2.899 1.00 86.44 74 VAL A C 1
ATOM 577 O O . VAL A 1 74 ? -16.442 -3.093 3.327 1.00 86.44 74 VAL A O 1
ATOM 580 N N . PRO A 1 75 ? -14.280 -2.532 3.563 1.00 83.31 75 PRO A N 1
ATOM 581 C CA . PRO A 1 75 ? -14.126 -3.301 4.794 1.00 83.31 75 PRO A CA 1
ATOM 582 C C . PRO A 1 75 ? -14.988 -2.757 5.935 1.00 83.31 75 PRO A C 1
ATOM 584 O O . PRO A 1 75 ? -15.534 -3.541 6.705 1.00 83.31 75 PRO A O 1
ATOM 587 N N . GLU A 1 76 ? -15.150 -1.432 6.024 1.00 85.00 76 GLU A N 1
ATOM 588 C CA . GLU A 1 76 ? -16.000 -0.810 7.046 1.00 85.00 76 GLU A CA 1
ATOM 589 C C . GLU A 1 76 ? -17.493 -1.076 6.798 1.00 85.00 76 GLU A C 1
ATOM 591 O O . GLU A 1 76 ? -18.252 -1.246 7.751 1.00 85.00 76 GLU A O 1
ATOM 596 N N . LEU A 1 77 ? -17.913 -1.151 5.530 1.00 85.00 77 LEU A N 1
ATOM 597 C CA . LEU A 1 77 ? -19.280 -1.503 5.136 1.00 85.00 77 LEU A CA 1
ATOM 598 C C . LEU A 1 77 ? -19.602 -2.974 5.427 1.00 85.00 77 LEU 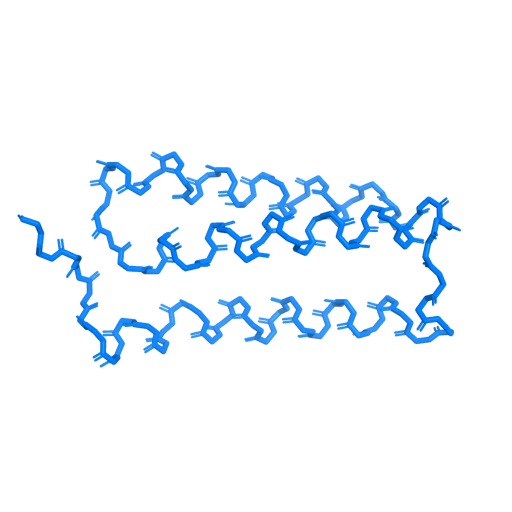A C 1
ATOM 600 O O . LEU A 1 77 ? -20.700 -3.277 5.885 1.00 85.00 77 LEU A O 1
ATOM 604 N N . ALA A 1 78 ? -18.658 -3.883 5.169 1.00 84.56 78 ALA A N 1
ATOM 605 C CA . ALA A 1 78 ? -18.880 -5.321 5.311 1.00 84.56 78 ALA A CA 1
ATOM 606 C C . ALA A 1 78 ? -18.759 -5.822 6.761 1.00 84.56 78 ALA A C 1
ATOM 608 O O . ALA A 1 78 ? -19.495 -6.718 7.163 1.00 84.56 78 ALA A O 1
ATOM 609 N N . LEU A 1 79 ? -17.817 -5.273 7.537 1.00 83.69 79 LEU A N 1
ATOM 610 C CA . LEU A 1 79 ? -17.443 -5.785 8.864 1.00 83.69 79 LEU A CA 1
ATOM 611 C C . LEU A 1 79 ? -17.746 -4.796 10.004 1.00 83.69 79 LEU A C 1
ATOM 613 O O . LEU A 1 79 ? -17.540 -5.122 11.171 1.00 83.69 79 LEU A O 1
ATOM 617 N N . GLY A 1 80 ? -18.225 -3.592 9.683 1.00 82.25 80 GLY A N 1
ATOM 618 C CA . GLY A 1 80 ? -18.395 -2.496 10.633 1.00 82.25 80 GLY A CA 1
ATOM 619 C C . GLY A 1 80 ? -17.144 -1.621 10.774 1.00 82.25 80 GLY A C 1
ATOM 620 O O . GLY A 1 80 ? -16.058 -1.927 10.286 1.00 82.25 80 GLY A O 1
ATOM 621 N N . ARG A 1 81 ? -17.284 -0.474 11.448 1.00 79.81 81 ARG A N 1
ATOM 622 C CA . ARG A 1 81 ? -16.211 0.540 11.530 1.00 79.81 81 ARG A CA 1
ATOM 623 C C . ARG A 1 81 ? -15.046 0.140 12.439 1.00 79.81 81 ARG A C 1
ATOM 625 O O . ARG A 1 81 ? -13.910 0.542 12.197 1.00 79.81 81 ARG A O 1
ATOM 632 N N . TYR A 1 82 ? -15.323 -0.633 13.483 1.00 81.44 82 TYR A N 1
ATOM 633 C CA . TYR A 1 82 ? -14.362 -0.990 14.523 1.00 81.44 82 TYR A CA 1
ATOM 634 C C . TYR A 1 82 ? -14.292 -2.497 14.672 1.00 81.44 82 TYR A C 1
ATOM 636 O O . TYR A 1 82 ? -15.313 -3.180 14.620 1.00 81.44 82 TYR A O 1
ATOM 644 N N . ARG A 1 83 ? -13.083 -3.009 14.890 1.00 69.25 83 ARG A N 1
ATOM 645 C CA . ARG A 1 83 ? -12.906 -4.409 15.251 1.00 69.25 83 ARG A CA 1
ATOM 646 C C . ARG A 1 83 ? -13.261 -4.553 16.731 1.00 69.25 83 ARG A C 1
ATOM 648 O O . ARG A 1 83 ? -12.554 -4.016 17.576 1.00 69.25 83 ARG A O 1
ATOM 655 N N . SER A 1 84 ? -14.360 -5.237 17.035 1.00 58.50 84 SER A N 1
ATOM 656 C CA . SER A 1 84 ? -14.683 -5.647 18.403 1.00 58.50 84 SER A CA 1
ATOM 657 C C . SER A 1 84 ? -13.736 -6.781 18.804 1.00 58.50 84 SER A C 1
ATOM 659 O O . SER A 1 84 ? -13.933 -7.927 18.396 1.00 58.50 84 SER A O 1
ATOM 661 N N . THR A 1 85 ? -12.664 -6.449 19.515 1.00 54.38 85 THR A N 1
ATOM 662 C CA . THR A 1 85 ? -11.948 -7.403 20.377 1.00 54.38 85 THR A CA 1
ATOM 663 C C . THR A 1 85 ? -12.505 -7.321 21.777 1.00 54.38 85 THR A C 1
ATOM 665 O O . THR A 1 85 ? -12.681 -6.168 22.232 1.00 54.38 85 THR A O 1
#

pLDDT: mean 87.29, std 7.28, range [54.38, 94.75]

Foldseek 3Di:
DQCPQLVVLQVVLVVLCVCCVVQQFQLSVQSNVVSNVLSVQSNCVSVVVDDPDPCSVVVSVVCNVVVNVCSNPVCCVVPNTHDDD